Protein AF-A0A6P7TPJ2-F1 (afdb_monomer)

Organism: NCBI:txid2607531

Nearest PDB structures (foldseek):
  3kjl-assembly4_D  TM=5.217E-01  e=5.922E+00  Saccharomyces cerevisiae
  3kik-assembly3_C  TM=3.221E-01  e=2.844E+00  Saccharomyces cerevisiae
  4c31-assembly1_B  TM=4.302E-01  e=5.182E+00  Saccharomyces cerevisiae
  4wa6-assembly2_F  TM=3.288E-01  e=3.473E+00  Saccharomyces cerevisiae S288C

Sequence (111 aa):
MHQLKADVNRWIIINECLREDIRRNQPDLRSVWNWIVHDNNALCHRDFNMVSLLHPSDLAAADLHLFPKMKMQLKGNRLNTVVEIKSESQKILHSFTEIDFKVGSQKWRER

InterPro domains:
  IPR036397 Ribonuclease H superfamily [G3DSA:3.30.420.10] (2-111)

pLDDT: mean 80.3, std 13.29, range [46.06, 96.19]

Mean predicted aligned error: 7.75 Å

Radius of gyration: 16.0 Å; Cα contacts (8 Å, |Δi|>4): 64; chains: 1; bounding box: 36×39×41 Å

Secondary structure (DSSP, 8-state):
-HHHHHHHHHHHHHHHHHHHHHHHH-GGGGG---PPPP----TTTTTS-S-----S-S--HIIIIIHHHHHHHHTT----SHHHHHHHHHHHHHT--HHHHHHHHHHHHT-

Solvent-accessible surface area (backbone atoms only — not comparable to full-atom values): 6773 Å² total; per-residue (Å²): 116,70,66,59,54,53,49,29,53,54,47,51,54,50,52,55,51,50,54,53,50,46,49,70,76,38,62,78,60,59,78,57,86,79,74,67,60,76,63,48,86,43,79,57,57,72,84,52,100,59,66,56,70,87,60,99,60,76,65,27,37,53,66,75,34,52,49,57,54,51,50,60,74,52,57,91,64,88,68,91,45,74,66,51,48,51,53,53,53,48,54,54,57,69,71,58,53,73,65,58,59,50,50,18,52,49,62,49,74,77,106

Foldseek 3Di:
DVVLVVLLVVVVVVVVVVVVVCVVPPVPCVVVPQDEDEAAPDPSVVVDPHPHPPDPDRDALCNVFVVVQLCVVCPPDDDDDPVSVVVSSVVSVVPDDPVSVVVSVVVVVVD

Structure (mmCIF, N/CA/C/O backbone):
data_AF-A0A6P7TPJ2-F1
#
_entry.id   AF-A0A6P7TPJ2-F1
#
loop_
_atom_site.group_PDB
_atom_site.id
_atom_site.type_symbol
_atom_site.label_atom_id
_atom_site.label_alt_id
_atom_site.label_comp_id
_atom_site.label_asym_id
_atom_site.label_entity_id
_atom_site.la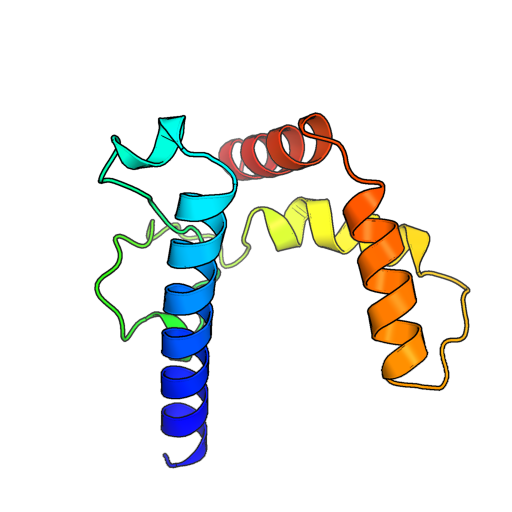bel_seq_id
_atom_site.pdbx_PDB_ins_code
_atom_site.Cartn_x
_atom_site.Cartn_y
_atom_site.Cartn_z
_atom_site.occupancy
_atom_site.B_iso_or_equiv
_atom_site.auth_seq_id
_atom_site.auth_comp_id
_atom_site.auth_asym_id
_atom_site.auth_atom_id
_atom_site.pdbx_PDB_model_num
ATOM 1 N N . MET A 1 1 ? -4.201 -27.472 6.157 1.00 60.09 1 MET A N 1
ATOM 2 C CA . MET A 1 1 ? -4.122 -27.588 4.681 1.00 60.09 1 MET A CA 1
ATOM 3 C C . MET A 1 1 ? -5.199 -26.775 3.946 1.00 60.09 1 MET A C 1
ATOM 5 O O . MET A 1 1 ? -4.870 -26.172 2.937 1.00 60.09 1 MET A O 1
ATOM 9 N N . HIS A 1 2 ? -6.450 -26.702 4.430 1.00 67.56 2 HIS A N 1
ATOM 10 C CA . HIS A 1 2 ? -7.519 -25.921 3.771 1.00 67.56 2 HIS A CA 1
ATOM 11 C C . HIS A 1 2 ? -7.294 -24.396 3.764 1.00 67.56 2 HIS A C 1
ATOM 13 O O . HIS A 1 2 ? -7.516 -23.770 2.734 1.00 67.56 2 HIS A O 1
ATOM 19 N N . GLN A 1 3 ? -6.798 -23.815 4.864 1.00 70.12 3 GLN A N 1
ATOM 20 C CA . GLN A 1 3 ? -6.554 -22.367 4.963 1.00 70.12 3 GLN A CA 1
ATOM 21 C C . GLN A 1 3 ? -5.502 -21.876 3.956 1.00 70.12 3 GLN A C 1
ATOM 23 O O . GLN A 1 3 ? -5.762 -20.950 3.202 1.00 70.12 3 GLN A O 1
ATOM 28 N N . LEU A 1 4 ? -4.367 -22.578 3.857 1.00 69.00 4 LEU A N 1
ATOM 29 C CA . LEU A 1 4 ? -3.290 -22.227 2.928 1.00 69.00 4 LEU A CA 1
ATOM 30 C C . LEU A 1 4 ? -3.764 -22.206 1.465 1.00 69.00 4 LEU A C 1
ATOM 32 O O . LEU A 1 4 ? -3.411 -21.304 0.719 1.00 69.00 4 LEU A O 1
ATOM 36 N N . LYS A 1 5 ? -4.617 -23.157 1.059 1.00 70.44 5 LYS A N 1
ATOM 37 C CA . LYS A 1 5 ? -5.201 -23.173 -0.293 1.00 70.44 5 LYS A CA 1
ATOM 38 C C . LYS A 1 5 ? -6.111 -21.968 -0.551 1.00 70.44 5 LYS A C 1
ATOM 40 O O . LYS A 1 5 ? -6.100 -21.424 -1.650 1.00 70.44 5 LYS A O 1
ATOM 45 N N . ALA A 1 6 ? -6.894 -21.555 0.445 1.00 77.00 6 ALA A N 1
ATOM 46 C CA . ALA A 1 6 ? -7.729 -20.362 0.338 1.00 77.00 6 ALA A CA 1
ATOM 47 C C . ALA A 1 6 ? -6.875 -19.088 0.224 1.00 77.00 6 ALA A C 1
ATOM 49 O O . ALA A 1 6 ? -7.183 -18.218 -0.590 1.00 77.00 6 ALA A O 1
ATOM 50 N N . ASP A 1 7 ? -5.776 -19.016 0.977 1.00 79.31 7 ASP A N 1
ATOM 51 C CA . ASP A 1 7 ? -4.848 -17.884 0.949 1.00 79.31 7 ASP A CA 1
ATOM 52 C C . ASP A 1 7 ? -4.107 -17.787 -0.398 1.00 79.31 7 ASP A C 1
ATOM 54 O O . ASP A 1 7 ? -4.018 -16.699 -0.965 1.00 79.31 7 ASP A O 1
ATOM 58 N N . VAL A 1 8 ? -3.674 -18.919 -0.970 1.00 79.50 8 VAL A N 1
ATOM 59 C CA . VAL A 1 8 ? -3.079 -18.982 -2.321 1.00 79.50 8 VAL A CA 1
ATOM 60 C C . VAL A 1 8 ? -4.078 -18.536 -3.393 1.00 79.50 8 VAL A C 1
ATOM 62 O O . VAL A 1 8 ? -3.755 -17.694 -4.227 1.00 79.50 8 VAL A O 1
ATOM 65 N N . ASN A 1 9 ? -5.323 -19.023 -3.359 1.00 82.19 9 ASN A N 1
ATOM 66 C CA . ASN A 1 9 ? -6.341 -18.605 -4.332 1.00 82.19 9 ASN A CA 1
ATOM 67 C C . ASN A 1 9 ? -6.650 -17.107 -4.235 1.00 82.19 9 ASN A C 1
ATOM 69 O O . ASN A 1 9 ? -6.811 -16.430 -5.249 1.00 82.19 9 ASN A O 1
ATOM 73 N N . ARG A 1 10 ? -6.706 -16.570 -3.012 1.00 85.12 10 ARG A N 1
ATOM 74 C CA . ARG A 1 10 ? -6.889 -15.135 -2.790 1.00 85.12 10 ARG A CA 1
ATOM 75 C C . ARG A 1 10 ? -5.724 -14.331 -3.367 1.00 85.12 10 ARG A C 1
ATOM 77 O O . ARG A 1 10 ? -5.957 -13.288 -3.973 1.00 85.12 10 ARG A O 1
ATOM 84 N N . TRP A 1 11 ? -4.498 -14.819 -3.201 1.00 81.81 11 TRP A N 1
ATOM 85 C CA . TRP A 1 11 ? -3.296 -14.201 -3.755 1.00 81.81 11 TRP A CA 1
ATOM 86 C C . TRP A 1 11 ? -3.301 -14.159 -5.289 1.00 81.81 11 TRP A C 1
ATOM 88 O O . TRP A 1 11 ? -2.966 -13.129 -5.877 1.00 81.81 11 TRP A O 1
ATOM 98 N N . ILE A 1 12 ? -3.744 -15.238 -5.943 1.00 83.06 12 ILE A N 1
ATOM 99 C CA . ILE A 1 12 ? -3.873 -15.304 -7.409 1.00 83.06 12 ILE A CA 1
ATOM 100 C C . ILE A 1 12 ? -4.836 -14.225 -7.913 1.00 83.06 12 ILE A C 1
ATOM 102 O O . ILE A 1 12 ? -4.462 -13.418 -8.762 1.00 83.06 12 ILE A O 1
ATOM 106 N N . ILE A 1 13 ? -6.037 -14.152 -7.331 1.00 88.19 13 ILE A N 1
ATOM 107 C CA . ILE A 1 13 ? -7.061 -13.173 -7.732 1.00 88.19 13 ILE A CA 1
ATOM 108 C C . ILE A 1 13 ? -6.538 -11.739 -7.576 1.00 88.19 13 ILE A C 1
ATOM 110 O O . ILE A 1 13 ? -6.732 -10.903 -8.456 1.00 88.19 13 ILE A O 1
ATOM 114 N N . ILE A 1 14 ? -5.842 -11.446 -6.472 1.00 86.69 14 ILE A N 1
ATOM 115 C CA . ILE A 1 14 ? -5.260 -10.117 -6.233 1.00 86.69 14 ILE A CA 1
ATOM 116 C C . ILE A 1 14 ? -4.234 -9.762 -7.316 1.00 86.69 14 ILE A C 1
ATOM 118 O O . ILE A 1 14 ? -4.259 -8.640 -7.819 1.00 86.69 14 ILE A O 1
ATOM 122 N N . ASN A 1 15 ? -3.362 -10.696 -7.704 1.00 82.50 15 ASN A N 1
ATOM 123 C CA . ASN A 1 15 ? -2.360 -10.451 -8.744 1.00 82.50 15 ASN A CA 1
ATOM 124 C C . ASN A 1 15 ? -2.976 -10.247 -10.132 1.00 82.50 15 ASN A C 1
ATOM 126 O O . ASN A 1 15 ? -2.503 -9.400 -10.891 1.00 82.50 15 ASN A O 1
ATOM 130 N N . GLU A 1 16 ? -4.036 -10.982 -10.467 1.00 86.56 16 GLU A N 1
ATOM 131 C CA . GLU A 1 16 ? -4.767 -10.787 -11.723 1.00 86.56 16 GLU A CA 1
ATOM 132 C C . GLU A 1 16 ? -5.427 -9.404 -11.775 1.00 86.56 16 GLU A C 1
ATOM 134 O O . GLU A 1 16 ? -5.261 -8.676 -12.757 1.00 86.56 16 GLU A O 1
ATOM 139 N N . CYS A 1 17 ? -6.100 -8.993 -10.695 1.00 89.19 17 CYS A N 1
ATOM 140 C CA . CYS A 1 17 ? -6.670 -7.650 -10.590 1.00 89.19 17 CYS A CA 1
ATOM 141 C C . CYS A 1 17 ? -5.589 -6.564 -10.679 1.00 89.19 17 CYS A C 1
ATOM 143 O O . CYS A 1 17 ? -5.753 -5.602 -11.428 1.00 89.19 17 CYS A O 1
ATOM 145 N N . LEU A 1 18 ? -4.464 -6.740 -9.978 1.00 85.25 18 LEU A N 1
ATOM 146 C CA . LEU A 1 18 ? -3.342 -5.803 -10.013 1.00 85.25 18 LEU A CA 1
ATOM 147 C C . LEU A 1 18 ? -2.774 -5.657 -11.430 1.00 85.25 18 LEU A C 1
ATOM 149 O O . LEU A 1 18 ? -2.513 -4.541 -11.881 1.00 85.25 18 LEU A O 1
ATOM 153 N N . ARG A 1 19 ? -2.614 -6.769 -12.156 1.00 83.12 19 ARG A N 1
ATOM 154 C CA . ARG A 1 19 ? -2.133 -6.753 -13.542 1.00 83.12 19 ARG A CA 1
ATOM 155 C C . ARG A 1 19 ? -3.069 -5.955 -14.448 1.00 83.12 19 ARG A C 1
ATOM 157 O O . ARG A 1 19 ? -2.596 -5.144 -15.248 1.00 83.12 19 ARG A O 1
ATOM 164 N N . GLU A 1 20 ? -4.376 -6.157 -14.314 1.00 86.44 20 GLU A N 1
ATOM 165 C CA . GLU A 1 20 ? -5.370 -5.417 -15.093 1.00 86.44 20 GLU A CA 1
ATOM 166 C C . GLU A 1 20 ? -5.418 -3.927 -14.733 1.00 86.44 20 GLU A C 1
ATOM 168 O O . GLU A 1 20 ? -5.552 -3.093 -15.631 1.00 86.44 20 GLU A O 1
ATOM 173 N N . ASP A 1 21 ? -5.249 -3.566 -13.461 1.00 87.88 21 ASP A N 1
ATOM 174 C CA . ASP A 1 21 ? -5.215 -2.165 -13.034 1.00 87.88 21 ASP A CA 1
ATOM 175 C C . ASP A 1 21 ? -3.976 -1.434 -13.558 1.00 87.88 21 ASP A C 1
ATOM 177 O O . ASP A 1 21 ? -4.097 -0.324 -14.081 1.00 87.88 21 ASP A O 1
ATOM 181 N N . ILE A 1 22 ? -2.793 -2.056 -13.514 1.00 83.19 22 ILE A N 1
ATOM 182 C CA . ILE A 1 22 ? -1.586 -1.469 -14.119 1.00 83.19 22 ILE A CA 1
ATOM 183 C C . ILE A 1 22 ? -1.788 -1.310 -15.631 1.00 83.19 22 ILE A C 1
ATOM 185 O O . ILE A 1 22 ? -1.478 -0.256 -16.186 1.00 83.19 22 ILE A O 1
ATOM 189 N N . ARG A 1 23 ? -2.389 -2.304 -16.303 1.00 81.88 23 ARG A N 1
ATOM 190 C CA . ARG A 1 23 ? -2.692 -2.232 -17.742 1.00 81.88 23 ARG A CA 1
ATOM 191 C C . ARG A 1 23 ? -3.612 -1.058 -18.095 1.00 81.88 23 ARG A C 1
ATOM 193 O O . ARG A 1 23 ? -3.494 -0.513 -19.192 1.00 81.88 23 ARG A O 1
ATOM 200 N N . ARG A 1 24 ? -4.541 -0.699 -17.206 1.00 86.75 24 ARG A N 1
ATOM 201 C CA . ARG A 1 24 ? -5.474 0.426 -17.386 1.00 86.75 24 ARG A CA 1
ATOM 202 C C . ARG A 1 24 ? -4.827 1.773 -17.071 1.00 86.75 24 ARG A C 1
ATOM 204 O O . ARG A 1 24 ? -5.053 2.727 -17.806 1.00 86.75 24 ARG A O 1
ATOM 211 N N . ASN A 1 25 ? -4.034 1.839 -16.003 1.00 85.56 25 ASN A N 1
ATOM 212 C CA . ASN A 1 25 ? -3.524 3.097 -15.456 1.00 85.56 25 ASN A CA 1
ATOM 213 C C . ASN A 1 25 ? -2.164 3.518 -16.035 1.00 85.56 25 ASN A C 1
ATOM 215 O O . ASN A 1 25 ? -1.820 4.695 -15.968 1.00 85.56 25 ASN A O 1
ATOM 219 N N . GLN A 1 26 ? -1.380 2.584 -16.582 1.00 79.38 26 GLN A N 1
ATOM 220 C CA . GLN A 1 26 ? -0.036 2.839 -17.113 1.00 79.38 26 GLN A CA 1
ATOM 221 C C . GLN A 1 26 ? 0.150 2.150 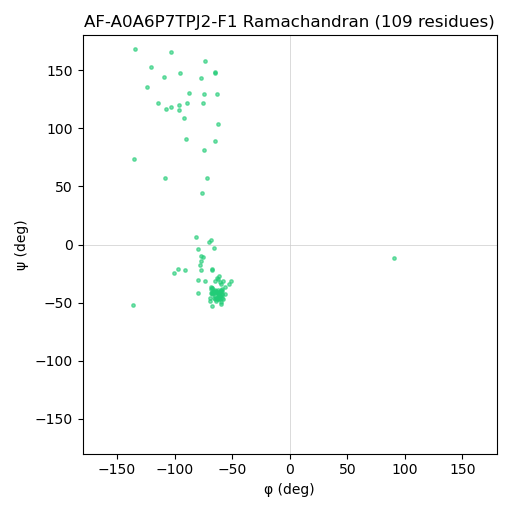-18.477 1.00 79.38 26 GLN A C 1
ATOM 223 O O . GLN A 1 26 ? 0.841 1.132 -18.581 1.00 79.38 26 GLN A O 1
ATOM 228 N N . PRO A 1 27 ? -0.470 2.689 -19.548 1.00 72.56 27 PRO A N 1
ATOM 229 C CA . PRO A 1 27 ? -0.453 2.070 -20.873 1.00 72.56 27 PRO A CA 1
ATOM 230 C C . PRO A 1 27 ? 0.962 1.930 -21.452 1.00 72.56 27 PRO A C 1
ATOM 232 O O . PRO A 1 27 ? 1.213 0.982 -22.193 1.00 72.56 27 PRO A O 1
ATOM 235 N N . ASP A 1 28 ? 1.898 2.796 -21.066 1.00 74.50 28 ASP A N 1
ATOM 236 C CA . ASP A 1 28 ? 3.286 2.757 -21.541 1.00 74.50 28 ASP A CA 1
ATOM 237 C C . ASP A 1 28 ? 4.045 1.523 -21.021 1.00 74.50 28 ASP A C 1
ATOM 239 O O . ASP A 1 28 ? 4.802 0.881 -21.756 1.00 74.50 28 ASP A O 1
ATOM 243 N N . LEU A 1 29 ? 3.768 1.106 -19.779 1.00 67.12 29 LEU A N 1
ATOM 244 C CA . LEU A 1 29 ? 4.375 -0.084 -19.169 1.00 67.12 29 LEU A CA 1
ATOM 245 C C . LEU A 1 29 ? 3.771 -1.398 -19.677 1.00 67.12 29 LEU A C 1
ATOM 247 O O . LEU A 1 29 ? 4.333 -2.465 -19.431 1.00 67.12 29 LEU A O 1
ATOM 251 N N . ARG A 1 30 ? 2.662 -1.338 -20.428 1.00 62.84 30 ARG A N 1
ATOM 252 C CA . ARG A 1 30 ? 1.997 -2.504 -21.034 1.00 62.84 30 ARG A CA 1
ATOM 253 C C . ARG A 1 30 ? 2.887 -3.240 -22.038 1.00 62.84 30 ARG A C 1
ATOM 255 O O . ARG A 1 30 ? 2.716 -4.440 -22.234 1.00 62.84 30 ARG A O 1
ATOM 262 N N . SER A 1 31 ? 3.795 -2.522 -22.699 1.00 62.03 31 SER A N 1
ATOM 263 C CA . SER A 1 31 ? 4.702 -3.087 -23.708 1.00 62.03 31 SER A CA 1
ATOM 264 C C . SER A 1 31 ? 5.870 -3.871 -23.094 1.00 62.03 31 SER A C 1
ATOM 266 O O . SER A 1 31 ? 6.428 -4.758 -23.741 1.00 62.03 31 SER A O 1
ATOM 268 N N . VAL A 1 32 ? 6.206 -3.598 -21.828 1.00 62.78 32 VAL A N 1
ATOM 269 C CA . VAL A 1 32 ? 7.304 -4.240 -21.102 1.00 62.78 32 VAL A CA 1
ATOM 270 C C . VAL A 1 32 ? 6.758 -5.481 -20.398 1.00 62.78 32 VAL A C 1
ATOM 272 O O . VAL A 1 32 ? 6.289 -5.415 -19.270 1.00 62.78 32 VAL A O 1
ATOM 275 N N . TRP A 1 33 ? 6.803 -6.637 -21.061 1.00 54.31 33 TRP A N 1
ATOM 276 C CA . TRP A 1 33 ? 6.247 -7.908 -20.558 1.00 54.31 33 TRP A CA 1
ATOM 277 C C . TRP A 1 33 ? 6.942 -8.498 -19.313 1.00 54.31 33 TRP A C 1
ATOM 279 O O . TRP A 1 33 ? 6.491 -9.513 -18.784 1.00 54.31 33 TRP A O 1
ATOM 289 N N . ASN A 1 34 ? 8.008 -7.866 -18.818 1.00 67.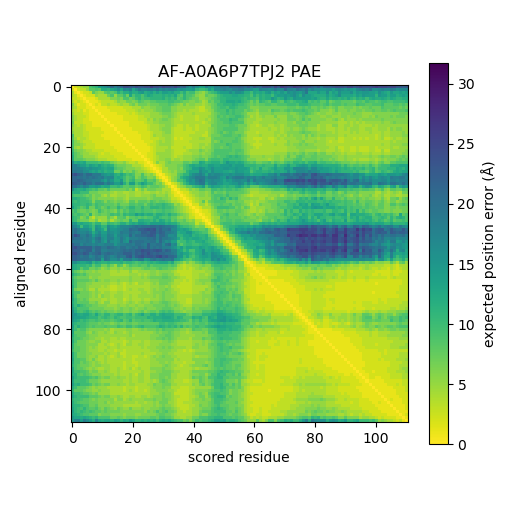56 34 ASN A N 1
ATOM 290 C CA . ASN A 1 34 ? 8.878 -8.402 -17.770 1.00 67.56 34 ASN A CA 1
ATOM 291 C C . ASN A 1 34 ? 8.701 -7.662 -16.437 1.00 67.56 34 ASN A C 1
ATOM 293 O O . ASN A 1 34 ? 9.651 -7.088 -15.906 1.00 67.56 34 ASN A O 1
ATOM 297 N N . TRP A 1 35 ? 7.480 -7.634 -15.900 1.00 71.69 35 TRP A N 1
ATOM 298 C CA . TRP A 1 35 ? 7.257 -7.082 -14.562 1.00 71.69 35 TRP A CA 1
ATOM 299 C C . TRP A 1 35 ? 7.763 -8.057 -13.502 1.00 71.69 35 TRP A C 1
ATOM 301 O O . TRP A 1 35 ? 7.420 -9.239 -13.504 1.00 71.69 35 TRP A O 1
ATOM 311 N N . ILE A 1 36 ? 8.565 -7.535 -12.581 1.00 74.75 36 ILE A N 1
ATOM 312 C CA . ILE A 1 36 ? 9.076 -8.266 -11.428 1.00 74.75 36 ILE A CA 1
ATOM 313 C C . ILE A 1 36 ? 8.255 -7.810 -10.229 1.00 74.75 36 ILE A C 1
ATOM 315 O O . ILE A 1 36 ? 8.278 -6.626 -9.889 1.00 74.75 36 ILE A O 1
ATOM 319 N N . VAL A 1 37 ? 7.535 -8.729 -9.583 1.00 76.06 37 VAL A N 1
ATOM 320 C CA . VAL A 1 37 ? 6.963 -8.432 -8.265 1.00 76.06 37 VAL A CA 1
ATOM 321 C C . VAL A 1 37 ? 7.972 -8.815 -7.210 1.00 76.06 37 VAL A C 1
ATOM 323 O O . VAL A 1 37 ? 8.418 -9.957 -7.110 1.00 76.06 37 VAL A O 1
ATOM 326 N N . HIS A 1 38 ? 8.315 -7.806 -6.426 1.00 75.38 38 HIS A N 1
ATOM 327 C CA . HIS A 1 38 ? 9.074 -7.960 -5.211 1.00 75.38 38 HIS A CA 1
ATOM 328 C C . HIS A 1 38 ? 8.096 -8.025 -4.038 1.00 75.38 38 HIS A C 1
ATOM 330 O O . HIS A 1 38 ? 7.425 -7.036 -3.741 1.00 75.38 38 HIS A O 1
ATOM 336 N N . ASP A 1 39 ? 8.058 -9.157 -3.348 1.00 73.25 39 ASP A N 1
ATOM 337 C CA . ASP A 1 39 ? 7.214 -9.369 -2.175 1.00 73.25 39 ASP A CA 1
ATOM 338 C C . ASP A 1 39 ? 8.007 -10.038 -1.048 1.00 73.25 39 ASP A C 1
ATOM 340 O O . ASP A 1 39 ? 9.122 -10.517 -1.264 1.00 73.25 39 ASP A O 1
ATOM 344 N N . ASN A 1 40 ? 7.442 -10.069 0.157 1.00 70.62 40 ASN A N 1
ATOM 345 C CA . ASN A 1 40 ? 7.946 -10.919 1.215 1.00 70.62 40 ASN A CA 1
ATOM 346 C C . ASN A 1 40 ? 7.774 -12.392 0.812 1.00 70.62 40 ASN A C 1
ATOM 348 O O . ASN A 1 40 ? 6.863 -12.787 0.081 1.00 70.62 40 ASN A O 1
ATOM 352 N N . ASN A 1 41 ? 8.693 -13.231 1.269 1.00 69.88 41 ASN A N 1
ATOM 353 C CA . ASN A 1 41 ? 8.747 -14.645 0.921 1.00 69.88 41 ASN A CA 1
ATOM 354 C C . ASN A 1 41 ? 7.673 -15.453 1.691 1.00 69.88 41 ASN A C 1
ATOM 356 O O . ASN A 1 41 ? 7.967 -16.497 2.280 1.00 69.88 41 ASN A O 1
ATOM 360 N N . ALA A 1 42 ? 6.436 -14.952 1.777 1.00 73.12 42 ALA A N 1
ATOM 361 C CA . ALA A 1 42 ? 5.345 -15.623 2.470 1.00 73.12 42 ALA A CA 1
ATOM 362 C C . ALA A 1 42 ? 4.984 -16.946 1.783 1.00 73.12 42 ALA A C 1
ATOM 364 O O . ALA A 1 42 ? 5.065 -17.102 0.564 1.00 73.12 42 ALA A O 1
ATOM 365 N N . LEU A 1 43 ? 4.550 -17.921 2.588 1.00 69.88 43 LEU A N 1
ATOM 366 C CA . LEU A 1 43 ? 4.239 -19.276 2.120 1.00 69.88 43 LEU A CA 1
ATOM 367 C C . LEU A 1 43 ? 3.198 -19.295 0.992 1.00 69.88 43 LEU A C 1
ATOM 369 O O . LEU A 1 43 ? 3.339 -20.088 0.071 1.00 69.88 43 LEU A O 1
ATOM 373 N N . CYS A 1 44 ? 2.195 -18.413 1.030 1.00 71.44 44 CYS A N 1
ATOM 374 C CA . CYS A 1 44 ? 1.164 -18.323 -0.007 1.00 71.44 44 CYS A CA 1
ATOM 375 C C . CYS A 1 44 ? 1.635 -17.661 -1.313 1.00 71.44 44 CYS A C 1
ATOM 377 O O . CYS A 1 44 ? 0.908 -17.712 -2.301 1.00 71.44 44 CYS A O 1
ATOM 379 N N . HIS A 1 45 ? 2.822 -17.046 -1.333 1.00 70.50 45 HIS A N 1
ATOM 380 C CA . HIS A 1 45 ? 3.364 -16.344 -2.503 1.00 70.50 45 HIS A CA 1
ATOM 381 C C . HIS A 1 45 ? 4.392 -17.190 -3.266 1.00 70.50 45 HIS A C 1
ATOM 383 O O . HIS A 1 45 ? 4.569 -17.001 -4.466 1.00 70.50 45 HIS A O 1
ATOM 389 N N . ARG A 1 46 ? 5.032 -18.155 -2.588 1.00 65.12 46 ARG A N 1
ATOM 390 C CA . ARG A 1 46 ? 6.053 -19.052 -3.161 1.00 65.12 46 ARG A CA 1
ATOM 391 C C . ARG A 1 46 ? 5.533 -20.042 -4.203 1.00 65.12 46 ARG A C 1
ATOM 393 O O . ARG A 1 46 ? 6.321 -20.529 -5.005 1.00 65.12 46 ARG A O 1
ATOM 400 N N . ASP A 1 47 ? 4.237 -20.338 -4.194 1.00 59.56 47 ASP A N 1
ATOM 401 C CA . ASP A 1 47 ? 3.638 -21.352 -5.069 1.00 59.56 47 ASP A CA 1
ATOM 402 C C . ASP A 1 47 ? 3.340 -20.840 -6.501 1.00 59.56 47 ASP A C 1
ATOM 404 O O . ASP A 1 47 ? 2.737 -21.571 -7.288 1.00 59.56 47 ASP A O 1
ATOM 408 N N . PHE A 1 48 ? 3.741 -19.611 -6.880 1.00 54.84 48 PHE A N 1
ATOM 409 C CA . PHE A 1 48 ? 3.387 -19.014 -8.179 1.00 54.84 48 PHE A CA 1
ATOM 410 C C . PHE A 1 48 ? 4.583 -18.551 -9.037 1.00 54.84 48 PHE A C 1
ATOM 412 O O . PHE A 1 48 ? 5.490 -17.870 -8.568 1.00 54.84 48 PHE A O 1
ATOM 419 N N . ASN A 1 49 ? 4.524 -18.881 -10.337 1.00 46.06 49 ASN A N 1
ATOM 420 C CA . ASN A 1 49 ? 5.500 -18.599 -11.405 1.00 46.06 49 ASN A CA 1
ATOM 421 C C . ASN A 1 49 ? 5.551 -17.114 -11.825 1.00 46.06 49 ASN A C 1
ATOM 423 O O . ASN A 1 49 ? 5.371 -16.777 -12.997 1.00 46.06 49 ASN A O 1
ATOM 427 N N . MET A 1 50 ? 5.810 -16.205 -10.895 1.00 48.06 50 MET A N 1
ATOM 428 C CA . MET A 1 50 ? 6.350 -14.894 -11.251 1.00 48.06 50 MET A CA 1
ATOM 429 C C . MET A 1 50 ? 7.790 -14.844 -10.771 1.00 48.06 50 MET A C 1
ATOM 431 O O . MET A 1 50 ? 8.108 -15.454 -9.756 1.00 48.06 50 MET A O 1
ATOM 435 N N . VAL A 1 51 ? 8.682 -14.193 -11.522 1.00 49.38 51 VAL A N 1
ATOM 436 C CA . VAL A 1 51 ? 10.090 -14.066 -11.126 1.00 49.38 51 VAL A CA 1
ATOM 437 C C . VAL A 1 51 ? 10.135 -13.233 -9.847 1.00 49.38 51 VAL A C 1
ATOM 439 O O . VAL A 1 51 ? 10.188 -12.008 -9.891 1.00 49.38 51 VAL A O 1
ATOM 442 N N . SER A 1 52 ? 10.036 -13.900 -8.703 1.00 54.56 52 SER A N 1
ATOM 443 C CA . SER A 1 52 ? 10.264 -13.310 -7.399 1.00 54.56 52 SER A CA 1
ATOM 444 C C . SER A 1 52 ? 11.765 -13.158 -7.249 1.00 54.56 52 SER A C 1
ATOM 446 O O . SER A 1 52 ? 12.518 -14.128 -7.352 1.00 54.56 52 SER A O 1
ATOM 448 N N . LEU A 1 53 ? 12.212 -11.927 -7.030 1.00 54.88 53 LEU A N 1
ATOM 449 C CA . LEU A 1 53 ? 13.583 -11.677 -6.620 1.00 54.88 53 LEU A CA 1
ATOM 450 C C . LEU A 1 53 ? 13.797 -12.354 -5.262 1.00 54.88 53 LEU A C 1
ATOM 452 O O . LEU A 1 53 ? 13.316 -11.877 -4.237 1.00 54.88 53 LEU A O 1
ATOM 456 N N . LEU A 1 54 ? 14.486 -13.495 -5.267 1.00 50.72 54 LEU A N 1
ATOM 457 C CA . LEU A 1 54 ? 14.852 -14.226 -4.061 1.00 50.72 54 LEU A CA 1
ATOM 458 C C . LEU A 1 54 ? 16.002 -13.478 -3.370 1.00 50.72 54 LEU A C 1
ATOM 460 O O . LEU A 1 54 ? 17.169 -13.813 -3.559 1.00 50.72 54 LEU A O 1
ATOM 464 N N . HIS A 1 55 ? 15.686 -12.430 -2.610 1.00 55.66 55 HIS A N 1
ATOM 465 C CA . HIS A 1 55 ? 16.662 -11.764 -1.748 1.00 55.66 55 HIS A CA 1
ATOM 466 C C . HIS A 1 55 ? 16.585 -12.302 -0.309 1.00 55.66 55 HIS A C 1
ATOM 468 O O . HIS A 1 55 ? 15.504 -12.652 0.161 1.00 55.66 55 HIS A O 1
ATOM 474 N N . PRO A 1 56 ? 17.718 -12.350 0.419 1.00 53.34 56 PRO A N 1
ATOM 475 C CA . PRO A 1 56 ? 17.805 -12.876 1.786 1.00 53.34 56 PRO A CA 1
ATOM 476 C C . PRO A 1 56 ? 17.120 -11.992 2.843 1.00 53.34 56 PRO A C 1
ATOM 478 O O . PRO A 1 56 ? 17.187 -12.300 4.030 1.00 53.34 56 PRO A O 1
ATOM 481 N N . SER A 1 57 ? 16.493 -10.882 2.438 1.00 57.66 57 SER A N 1
ATOM 482 C CA . SER A 1 57 ? 15.747 -10.009 3.339 1.00 57.66 57 SER A CA 1
ATOM 483 C C . SER A 1 57 ? 14.265 -10.355 3.288 1.00 57.66 57 SER A C 1
ATOM 485 O O . SER A 1 57 ? 13.627 -10.211 2.250 1.00 57.66 57 SER A O 1
ATOM 487 N N . ASP A 1 58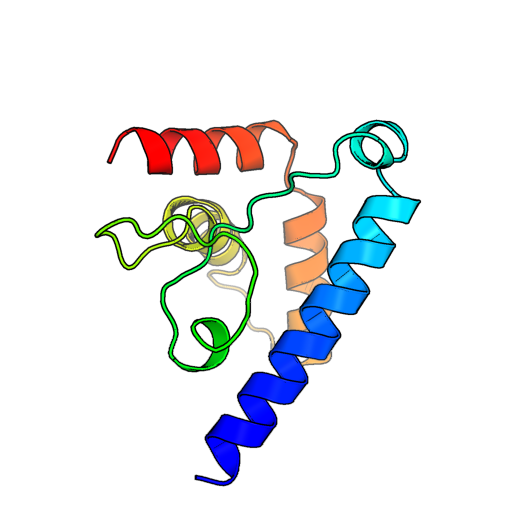 ? 13.700 -10.734 4.432 1.00 63.09 58 ASP A N 1
ATOM 488 C CA . ASP A 1 58 ? 12.266 -11.010 4.586 1.00 63.09 58 ASP A CA 1
ATOM 489 C C . ASP A 1 58 ? 11.369 -9.757 4.457 1.00 63.09 58 ASP A C 1
ATOM 491 O O . ASP A 1 58 ? 10.160 -9.843 4.672 1.00 63.09 58 ASP A O 1
ATOM 495 N N . LEU A 1 59 ? 11.931 -8.579 4.149 1.00 71.56 59 LEU A N 1
ATOM 496 C CA . LEU A 1 59 ? 11.217 -7.301 4.160 1.00 71.56 59 LEU A CA 1
ATOM 497 C C . LEU A 1 59 ? 11.110 -6.697 2.758 1.00 71.56 59 LEU A C 1
ATOM 499 O O . LEU A 1 59 ? 12.114 -6.380 2.116 1.00 71.56 59 LEU A O 1
ATOM 503 N N . ALA A 1 60 ? 9.877 -6.460 2.314 1.00 81.56 60 ALA A N 1
ATOM 504 C CA . ALA A 1 60 ? 9.610 -5.753 1.072 1.00 81.56 60 ALA A CA 1
ATOM 505 C C . ALA A 1 60 ? 9.887 -4.251 1.217 1.00 81.56 60 ALA A C 1
ATOM 507 O O . ALA A 1 60 ? 9.805 -3.683 2.306 1.00 81.56 60 ALA A O 1
ATOM 508 N N . ALA A 1 61 ? 10.127 -3.556 0.100 1.00 83.44 61 ALA A N 1
ATOM 509 C CA . ALA A 1 61 ? 10.244 -2.093 0.088 1.00 83.44 61 ALA A CA 1
ATOM 510 C C . ALA A 1 61 ? 9.052 -1.392 0.785 1.00 83.44 61 ALA A C 1
ATOM 512 O O . ALA A 1 61 ? 9.220 -0.348 1.425 1.00 83.44 61 ALA A O 1
ATOM 513 N N . ALA A 1 62 ? 7.859 -1.998 0.714 1.00 86.00 62 ALA A N 1
ATOM 514 C CA . ALA A 1 62 ? 6.664 -1.534 1.411 1.00 86.00 62 ALA A CA 1
ATOM 515 C C . ALA A 1 62 ? 6.818 -1.561 2.945 1.00 86.00 62 ALA A C 1
ATOM 517 O O . ALA A 1 62 ? 6.510 -0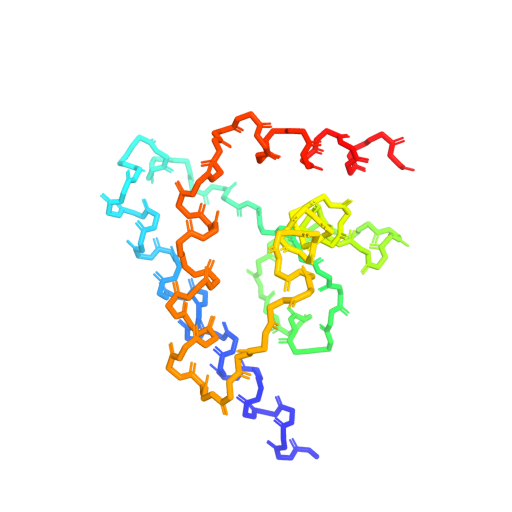.561 3.601 1.00 86.00 62 ALA A O 1
ATOM 518 N N . ASP A 1 63 ? 7.361 -2.650 3.500 1.00 86.44 63 ASP A N 1
ATOM 519 C CA . ASP A 1 63 ? 7.606 -2.822 4.939 1.00 86.44 63 ASP A CA 1
ATOM 520 C C . ASP A 1 63 ? 8.637 -1.823 5.472 1.00 86.44 63 ASP A C 1
ATOM 522 O O . ASP A 1 63 ? 8.557 -1.375 6.617 1.00 86.44 63 ASP A O 1
ATOM 526 N N . LEU A 1 64 ? 9.598 -1.437 4.631 1.00 83.50 64 LEU A N 1
ATOM 527 C CA . LEU A 1 64 ? 10.694 -0.551 5.019 1.00 83.50 64 LEU A CA 1
ATOM 528 C C . LEU A 1 64 ? 10.316 0.924 5.060 1.00 83.50 64 LEU A C 1
ATOM 530 O O . LEU A 1 64 ? 10.916 1.691 5.817 1.00 83.50 64 LEU A O 1
ATOM 534 N N . HIS A 1 65 ? 9.374 1.345 4.218 1.00 88.62 65 HIS A N 1
ATOM 535 C CA . HIS A 1 65 ? 9.123 2.767 4.014 1.00 88.62 65 HIS A CA 1
ATOM 536 C C . HIS A 1 65 ? 7.646 3.139 3.995 1.00 88.62 65 HIS A C 1
ATOM 538 O O . HIS A 1 65 ? 7.240 4.022 4.755 1.00 88.62 65 HIS A O 1
ATOM 544 N N . LEU A 1 66 ? 6.843 2.461 3.173 1.00 91.25 66 LEU A N 1
ATOM 545 C CA . LEU A 1 66 ? 5.444 2.828 2.969 1.00 91.25 66 LEU A CA 1
ATOM 546 C C . LEU A 1 66 ? 4.617 2.598 4.239 1.00 91.25 66 LEU A C 1
ATOM 548 O O . LEU A 1 66 ? 3.976 3.526 4.734 1.00 91.25 66 LEU A O 1
ATOM 552 N N . PHE A 1 67 ? 4.672 1.394 4.815 1.00 91.19 67 PHE A N 1
ATOM 553 C CA . PHE A 1 67 ? 3.895 1.069 6.012 1.00 91.19 67 PHE A CA 1
ATOM 554 C C . PHE A 1 67 ? 4.327 1.866 7.247 1.00 91.19 67 PHE A C 1
ATOM 556 O O . PHE A 1 67 ? 3.440 2.372 7.936 1.00 91.19 67 PHE A O 1
ATOM 563 N N . PRO A 1 68 ? 5.628 2.081 7.532 1.00 93.00 68 PRO A N 1
ATOM 564 C CA . PRO A 1 68 ? 6.040 2.997 8.594 1.00 93.00 68 PRO A CA 1
ATOM 565 C C . PRO A 1 68 ? 5.489 4.417 8.412 1.00 93.00 68 PRO A C 1
ATOM 567 O O . PRO A 1 68 ? 5.000 5.008 9.379 1.00 93.00 68 PRO A O 1
ATOM 570 N N . LYS A 1 69 ? 5.505 4.948 7.181 1.00 93.12 69 LYS A N 1
ATOM 571 C CA . LYS A 1 69 ? 4.965 6.280 6.878 1.00 93.12 69 LYS A CA 1
ATOM 572 C C . LYS A 1 69 ? 3.450 6.336 7.093 1.00 93.12 69 LYS A C 1
ATOM 574 O O . LYS A 1 69 ? 2.976 7.240 7.779 1.00 93.12 69 LYS A O 1
ATOM 579 N N . MET A 1 70 ? 2.699 5.349 6.593 1.00 94.12 70 MET A N 1
ATOM 580 C CA . MET A 1 70 ? 1.251 5.248 6.832 1.00 94.12 70 MET A CA 1
ATOM 581 C C . MET A 1 70 ? 0.932 5.124 8.321 1.00 94.12 70 MET A C 1
ATOM 583 O O . MET A 1 70 ? 0.078 5.836 8.843 1.00 94.12 70 MET A O 1
ATOM 587 N N . LYS A 1 71 ? 1.649 4.246 9.030 1.00 92.19 71 LYS A N 1
ATOM 588 C CA . LYS A 1 71 ? 1.467 4.008 10.464 1.00 92.19 71 LYS A CA 1
ATOM 589 C C . LYS A 1 71 ? 1.677 5.280 11.275 1.00 92.19 71 LYS A C 1
ATOM 591 O O . LYS A 1 71 ? 0.954 5.499 12.239 1.00 92.19 71 LYS A O 1
ATOM 596 N N . MET A 1 72 ? 2.639 6.117 10.892 1.00 93.06 72 MET A N 1
ATOM 597 C CA . MET A 1 72 ? 2.869 7.406 11.540 1.00 93.06 72 MET A CA 1
ATOM 598 C C . MET A 1 72 ? 1.677 8.356 11.369 1.00 93.06 72 MET A C 1
ATOM 600 O O . MET A 1 72 ? 1.300 9.006 12.337 1.00 93.06 72 MET A O 1
ATOM 6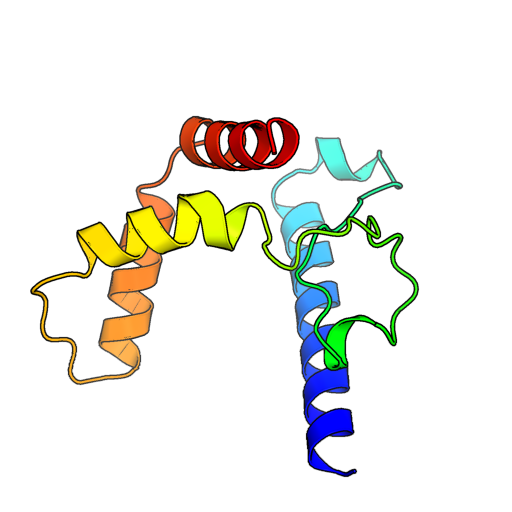04 N N . GLN A 1 73 ? 1.058 8.396 10.185 1.00 90.69 73 GLN A N 1
ATOM 605 C CA . GLN A 1 73 ? -0.125 9.228 9.922 1.00 90.69 73 GLN A CA 1
ATOM 606 C C . GLN A 1 73 ? -1.403 8.687 10.583 1.00 90.69 73 GLN A C 1
ATOM 608 O O . GLN A 1 73 ? -2.265 9.457 10.992 1.00 90.69 73 GLN A O 1
ATOM 613 N N . LEU A 1 74 ? -1.518 7.364 10.727 1.00 91.31 74 LEU A N 1
ATOM 614 C CA . LEU A 1 74 ? -2.628 6.720 11.438 1.00 91.31 74 LEU A CA 1
ATOM 615 C C . LEU A 1 74 ? -2.486 6.796 12.966 1.00 91.31 74 LEU A C 1
ATOM 617 O O . LEU A 1 74 ? -3.454 6.570 13.694 1.00 91.31 74 LEU A O 1
ATOM 621 N N . LYS A 1 75 ? -1.283 7.073 13.477 1.00 91.62 75 LYS A N 1
ATOM 622 C CA . LYS A 1 75 ? -1.001 7.056 14.913 1.00 91.62 75 LYS A CA 1
ATOM 623 C C . LYS A 1 75 ? -1.822 8.128 15.633 1.00 91.62 75 LYS A C 1
ATOM 625 O O . LYS A 1 75 ? -1.778 9.297 15.280 1.00 91.62 75 LYS A O 1
ATOM 630 N N . GLY A 1 76 ? -2.509 7.724 16.701 1.00 89.31 76 GLY A N 1
ATOM 631 C CA . GLY A 1 76 ? -3.317 8.624 17.533 1.00 89.31 76 GLY A CA 1
ATOM 632 C C . GLY A 1 76 ? -4.776 8.751 17.091 1.00 89.31 76 GLY A C 1
ATOM 633 O O . GLY A 1 76 ? -5.594 9.214 17.881 1.00 89.31 76 GLY A O 1
ATOM 634 N N . ASN A 1 77 ? -5.130 8.259 15.900 1.00 89.25 77 ASN A N 1
ATOM 635 C CA . ASN A 1 77 ? -6.509 8.245 15.423 1.00 89.25 77 ASN A CA 1
ATOM 636 C C . ASN A 1 77 ? -7.223 6.971 15.893 1.00 89.25 77 ASN A C 1
ATOM 638 O O . ASN A 1 77 ? -6.717 5.860 15.728 1.00 89.25 77 ASN A O 1
ATOM 642 N N . ARG A 1 78 ? -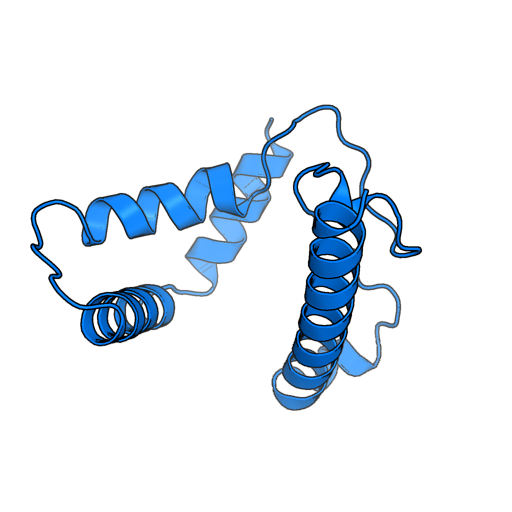8.413 7.123 16.484 1.00 91.62 78 ARG A N 1
ATOM 643 C CA . ARG A 1 78 ? -9.283 5.993 16.839 1.00 91.62 78 ARG A CA 1
ATOM 644 C C . ARG A 1 78 ? -10.240 5.729 15.683 1.00 91.62 78 ARG A C 1
ATOM 646 O O . ARG A 1 78 ? -11.141 6.526 15.449 1.00 91.62 78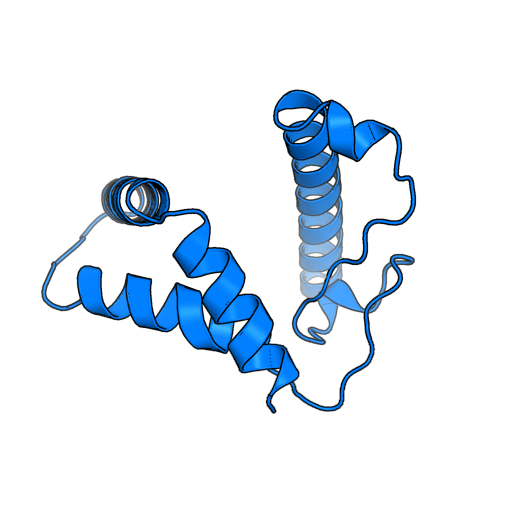 ARG A O 1
ATOM 653 N N . LEU A 1 79 ? -10.026 4.622 14.979 1.00 92.06 79 LEU A N 1
ATOM 654 C CA . LEU A 1 79 ? -10.899 4.136 13.912 1.00 92.06 79 LEU A CA 1
ATOM 655 C C . LEU A 1 79 ? -11.631 2.907 14.450 1.00 92.06 79 LEU A C 1
ATOM 657 O O . LEU A 1 79 ? -10.990 1.921 14.815 1.00 92.06 79 LEU A O 1
ATOM 661 N N . ASN A 1 80 ? -12.953 2.989 14.558 1.00 92.69 80 ASN A N 1
ATOM 662 C CA . ASN A 1 80 ? -13.769 1.981 15.238 1.00 92.69 80 ASN A CA 1
ATOM 663 C C . ASN A 1 80 ? -14.370 0.972 14.258 1.00 92.69 80 ASN A C 1
ATOM 665 O O . ASN A 1 80 ? -14.748 -0.129 14.656 1.00 92.69 80 ASN A O 1
ATOM 669 N N . THR A 1 81 ? -14.469 1.336 12.977 1.00 96.19 81 THR A N 1
ATOM 670 C CA . THR A 1 81 ? -15.076 0.483 11.953 1.00 96.19 81 THR A CA 1
ATOM 671 C C . THR A 1 81 ? -14.102 0.140 10.832 1.00 96.19 81 THR A C 1
ATOM 673 O O . THR A 1 81 ? -13.195 0.898 10.491 1.00 96.19 81 THR A O 1
ATOM 676 N N . VAL A 1 82 ? -14.327 -1.008 10.187 1.00 94.50 82 VAL A N 1
ATOM 677 C CA . VAL A 1 82 ? -13.561 -1.415 8.997 1.00 94.50 82 VAL A CA 1
ATOM 678 C C . VAL A 1 82 ? -13.717 -0.400 7.858 1.00 94.50 82 VAL A C 1
ATOM 680 O O . VAL A 1 82 ? -12.782 -0.195 7.086 1.00 94.50 82 VAL A O 1
ATOM 683 N N . VAL A 1 83 ? -14.881 0.248 7.754 1.00 95.62 83 VAL A N 1
ATOM 684 C CA . VAL A 1 83 ? -15.151 1.277 6.739 1.00 95.62 83 VAL A CA 1
ATOM 685 C C . VAL A 1 83 ? -14.275 2.507 6.973 1.00 95.62 83 VAL A C 1
ATOM 687 O O . VAL A 1 83 ? -13.630 2.974 6.036 1.00 95.62 83 VAL A O 1
ATOM 690 N N . GLU A 1 84 ? -14.180 2.977 8.218 1.00 94.69 84 GLU A N 1
ATOM 691 C CA . GLU A 1 84 ? -13.289 4.079 8.600 1.00 94.69 84 GLU A CA 1
ATOM 692 C C . GLU A 1 84 ? -11.823 3.734 8.335 1.00 94.69 84 GLU A C 1
ATOM 694 O O . GLU A 1 84 ? -11.114 4.525 7.717 1.00 94.69 84 GLU A O 1
ATOM 699 N N . ILE A 1 85 ? -11.385 2.528 8.720 1.00 93.19 85 ILE A N 1
ATOM 700 C CA . ILE A 1 85 ? -10.012 2.059 8.477 1.00 93.19 85 ILE A CA 1
ATOM 701 C C . ILE A 1 85 ? -9.685 2.085 6.984 1.00 93.19 85 ILE A C 1
ATOM 703 O O . ILE A 1 85 ? -8.633 2.597 6.599 1.00 93.19 85 ILE A O 1
ATOM 707 N N . LYS A 1 86 ? -10.577 1.563 6.134 1.00 94.62 86 LYS A N 1
ATOM 708 C CA . LYS A 1 86 ? -10.382 1.562 4.678 1.00 94.62 86 LYS A CA 1
ATOM 709 C C . LYS A 1 86 ? -10.340 2.979 4.114 1.00 94.62 86 LYS A C 1
ATOM 711 O O . LYS A 1 86 ? -9.411 3.295 3.377 1.00 94.62 86 LYS A O 1
ATOM 716 N N . SER A 1 87 ? -11.304 3.822 4.484 1.00 94.62 87 SER A N 1
ATOM 717 C CA . SER A 1 87 ? -11.392 5.206 4.011 1.00 94.62 87 SER A CA 1
ATOM 718 C C . SER A 1 87 ? -10.148 6.014 4.395 1.00 94.62 87 SER A C 1
ATOM 720 O O . SER A 1 87 ? -9.536 6.642 3.534 1.00 94.62 87 SER A O 1
ATOM 722 N N . GLU A 1 88 ? -9.728 5.975 5.661 1.00 94.81 88 GLU A N 1
ATOM 723 C CA . GLU A 1 88 ? -8.545 6.718 6.116 1.00 94.81 88 GLU A CA 1
ATOM 724 C C . GLU A 1 88 ? -7.248 6.167 5.522 1.00 94.81 88 GLU A C 1
ATOM 726 O O . GLU A 1 88 ? -6.419 6.938 5.039 1.00 94.81 88 GLU A O 1
ATOM 731 N N . SER A 1 89 ? -7.089 4.841 5.453 1.00 94.06 89 SER A N 1
ATOM 732 C CA . SER A 1 89 ? -5.920 4.238 4.795 1.00 94.06 89 SER A CA 1
ATOM 733 C C . SER A 1 89 ? -5.831 4.651 3.326 1.00 94.06 89 SER A C 1
ATOM 735 O O . SER A 1 89 ? -4.743 4.933 2.831 1.00 94.06 89 SER A O 1
ATOM 737 N N . GLN A 1 90 ? -6.971 4.727 2.634 1.00 94.25 90 GLN A N 1
ATOM 738 C CA . GLN A 1 90 ? -7.029 5.143 1.237 1.00 94.25 90 GLN A CA 1
ATOM 739 C C . GLN A 1 90 ? -6.680 6.627 1.064 1.00 94.25 90 GLN A C 1
ATOM 741 O O . GLN A 1 90 ? -5.914 6.959 0.162 1.00 94.25 90 GLN A O 1
ATOM 746 N N . LYS A 1 91 ? -7.171 7.519 1.934 1.00 95.00 91 LYS A N 1
ATOM 747 C CA . LYS A 1 91 ? -6.784 8.944 1.920 1.00 95.00 91 LYS A CA 1
ATOM 748 C C . LYS A 1 91 ? -5.279 9.122 2.112 1.00 95.00 91 LYS A C 1
ATOM 750 O O . LYS A 1 91 ? -4.654 9.893 1.392 1.00 95.00 91 LYS A O 1
ATOM 755 N N . ILE A 1 92 ? -4.700 8.376 3.050 1.00 94.62 92 ILE A N 1
ATOM 756 C CA . ILE A 1 92 ? -3.260 8.385 3.311 1.00 94.62 92 ILE A CA 1
ATOM 757 C C . ILE A 1 92 ? -2.483 7.902 2.084 1.00 94.62 92 ILE A C 1
ATOM 759 O O . ILE A 1 92 ? -1.529 8.561 1.676 1.00 94.62 92 ILE A O 1
ATOM 763 N N . LEU A 1 93 ? -2.905 6.798 1.460 1.00 92.62 93 LEU A N 1
ATOM 764 C CA . LEU A 1 93 ? -2.271 6.283 0.242 1.00 92.62 93 LEU A CA 1
ATOM 765 C C . LEU A 1 93 ? -2.327 7.295 -0.908 1.00 92.62 93 LEU A C 1
ATOM 767 O O . LEU A 1 93 ? -1.323 7.490 -1.583 1.00 92.62 93 LEU A O 1
ATOM 771 N N . HIS A 1 94 ? -3.455 7.987 -1.087 1.00 93.38 94 HIS A N 1
ATOM 772 C CA . HIS A 1 94 ? -3.593 9.053 -2.090 1.00 93.38 94 HIS A CA 1
ATOM 773 C C . HIS A 1 94 ? -2.743 10.291 -1.791 1.00 93.38 94 HIS A C 1
ATOM 775 O O . HIS A 1 94 ? -2.463 11.067 -2.699 1.00 93.38 94 HIS A O 1
ATOM 781 N N . SER A 1 95 ? -2.322 10.490 -0.539 1.00 94.38 95 SER A N 1
ATOM 782 C CA . SER A 1 95 ? -1.405 11.579 -0.178 1.00 94.38 95 SER A CA 1
ATOM 783 C C . SER A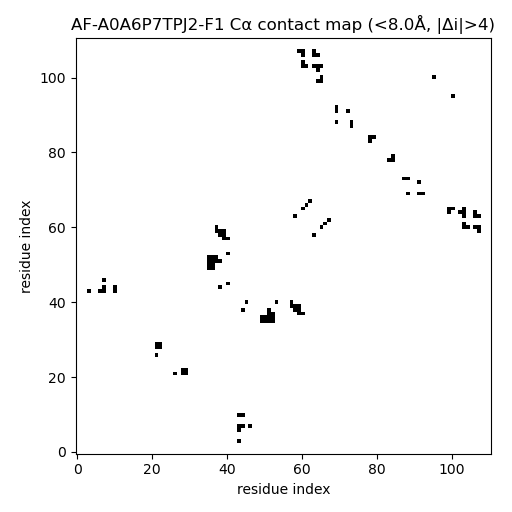 1 95 ? 0.051 11.297 -0.564 1.00 94.38 95 SER A C 1
ATOM 785 O O . SER A 1 95 ? 0.883 12.205 -0.521 1.00 94.38 95 SER A O 1
ATOM 787 N N . PHE A 1 96 ? 0.387 10.047 -0.901 1.00 94.00 96 PHE A N 1
ATOM 788 C CA . PHE A 1 96 ? 1.745 9.682 -1.284 1.00 94.00 96 PHE A CA 1
ATOM 789 C C . PHE A 1 96 ? 2.054 10.114 -2.709 1.00 94.00 96 PHE A C 1
ATOM 791 O O . PHE A 1 96 ? 1.228 10.046 -3.615 1.00 94.00 96 PHE A O 1
ATOM 798 N N . THR A 1 97 ? 3.294 10.542 -2.898 1.00 94.25 97 THR A N 1
ATOM 799 C CA . THR A 1 97 ? 3.812 10.982 -4.193 1.00 94.25 97 THR A CA 1
ATOM 800 C C . THR A 1 97 ? 4.696 9.906 -4.804 1.00 94.25 97 THR A C 1
ATOM 802 O O . THR A 1 97 ? 5.169 9.007 -4.111 1.00 94.25 97 THR A O 1
ATOM 805 N N . GLU A 1 98 ? 5.005 10.021 -6.096 1.00 91.50 98 GLU A N 1
ATOM 806 C CA . GLU A 1 98 ? 5.955 9.124 -6.770 1.00 91.50 98 GLU A CA 1
ATOM 807 C C . GLU A 1 98 ? 7.313 9.044 -6.039 1.00 91.50 98 GLU A C 1
ATOM 809 O O . GLU A 1 98 ? 7.940 7.984 -5.984 1.00 91.50 98 GLU A O 1
ATOM 814 N N . ILE A 1 99 ? 7.748 10.151 -5.423 1.00 93.06 99 ILE A N 1
ATOM 815 C CA . ILE A 1 99 ? 8.995 10.228 -4.652 1.00 93.06 99 ILE A CA 1
ATOM 816 C C . ILE A 1 99 ? 8.973 9.235 -3.485 1.00 93.06 99 ILE A C 1
ATOM 818 O O . ILE A 1 99 ? 9.974 8.567 -3.241 1.00 93.06 99 ILE A O 1
ATOM 822 N N . ASP A 1 100 ? 7.837 9.073 -2.808 1.00 92.62 100 ASP A N 1
ATOM 823 C CA . ASP A 1 100 ? 7.713 8.146 -1.680 1.00 92.62 100 ASP A CA 1
ATOM 824 C C . ASP A 1 100 ? 7.934 6.691 -2.116 1.00 92.62 100 ASP A C 1
ATOM 826 O O . ASP A 1 100 ? 8.654 5.932 -1.463 1.00 92.62 100 ASP A O 1
ATOM 830 N N . PHE A 1 101 ? 7.396 6.307 -3.275 1.00 89.94 101 PHE A N 1
ATOM 831 C CA . PHE A 1 101 ? 7.600 4.971 -3.841 1.00 89.94 101 PHE A CA 1
ATOM 832 C C . PHE A 1 101 ? 9.053 4.752 -4.301 1.00 89.94 101 PHE A C 1
ATOM 834 O O . PHE A 1 101 ? 9.628 3.678 -4.080 1.00 89.94 101 PHE A O 1
ATOM 841 N N . LYS A 1 102 ? 9.686 5.781 -4.884 1.00 90.62 102 LYS A N 1
ATOM 842 C CA . LYS A 1 102 ? 11.105 5.742 -5.286 1.00 90.62 102 LYS A CA 1
ATOM 843 C C . LYS A 1 102 ? 12.037 5.605 -4.083 1.00 90.62 102 LYS A C 1
ATOM 845 O O . LYS A 1 102 ? 12.933 4.762 -4.113 1.00 90.62 102 LYS A O 1
ATOM 850 N N . VAL A 1 103 ? 11.798 6.367 -3.014 1.00 90.94 103 VAL A N 1
ATOM 851 C CA . VAL A 1 103 ? 12.579 6.298 -1.768 1.00 90.94 103 VAL A CA 1
ATOM 852 C C . VAL A 1 103 ? 12.466 4.916 -1.132 1.00 90.94 103 VAL A C 1
ATOM 854 O O . VAL A 1 103 ? 13.481 4.361 -0.718 1.00 90.94 103 VAL A O 1
ATOM 857 N N . GLY A 1 104 ? 11.267 4.325 -1.090 1.00 88.12 104 GLY A N 1
ATOM 858 C CA . GLY A 1 104 ? 11.091 2.957 -0.593 1.00 88.12 104 GLY A CA 1
ATOM 859 C C . GLY A 1 104 ? 11.913 1.938 -1.385 1.00 88.12 104 GLY A C 1
ATOM 860 O O . GLY A 1 104 ? 12.634 1.131 -0.800 1.00 88.12 104 GLY A O 1
ATOM 861 N N . SER A 1 105 ? 11.874 2.039 -2.715 1.00 85.75 105 SER A N 1
ATOM 862 C CA . SER A 1 105 ? 12.642 1.166 -3.612 1.00 85.75 105 SER A CA 1
ATOM 863 C C . SER A 1 105 ? 14.157 1.339 -3.445 1.00 85.75 105 SER A C 1
ATOM 865 O O . SER A 1 105 ? 14.898 0.361 -3.471 1.00 85.75 105 SER A O 1
ATOM 867 N N . GLN A 1 106 ? 14.634 2.573 -3.261 1.00 88.94 106 GLN A N 1
ATOM 868 C CA . GLN A 1 106 ? 16.052 2.860 -3.039 1.00 88.94 106 GLN A CA 1
ATOM 869 C C . GLN A 1 106 ? 16.537 2.349 -1.680 1.00 88.94 106 GLN A C 1
ATOM 871 O O . GLN A 1 106 ? 17.537 1.641 -1.630 1.00 88.94 106 GLN A O 1
ATOM 876 N N . LYS A 1 107 ? 15.803 2.639 -0.600 1.00 85.69 107 LYS A N 1
ATOM 877 C CA . LYS A 1 107 ? 16.134 2.164 0.753 1.00 85.69 107 LYS A CA 1
ATOM 878 C C . LYS A 1 107 ? 16.201 0.648 0.846 1.00 85.69 107 LYS A C 1
ATOM 880 O O . LYS A 1 107 ? 16.933 0.125 1.675 1.00 85.69 107 LYS A O 1
ATOM 885 N N . TRP A 1 108 ? 15.400 -0.044 0.042 1.00 83.06 108 TRP A N 1
ATOM 886 C CA . TRP A 1 108 ? 15.486 -1.489 -0.083 1.00 83.06 108 TRP A CA 1
ATOM 887 C C . TRP A 1 108 ? 16.773 -1.925 -0.800 1.00 83.06 108 TRP A C 1
ATOM 889 O O . TRP A 1 108 ? 17.459 -2.794 -0.286 1.00 83.06 108 TRP A O 1
ATOM 899 N N . ARG A 1 109 ? 17.148 -1.292 -1.923 1.00 81.75 109 ARG A N 1
ATOM 900 C CA . ARG A 1 109 ? 18.394 -1.618 -2.653 1.00 81.75 109 ARG A CA 1
ATOM 901 C C . ARG A 1 109 ? 19.678 -1.356 -1.861 1.00 81.75 109 ARG A C 1
ATOM 903 O O . ARG A 1 109 ? 20.693 -1.969 -2.155 1.00 81.75 109 ARG A O 1
ATOM 910 N N . GLU A 1 110 ? 19.658 -0.395 -0.943 1.00 84.19 110 GLU A N 1
ATOM 911 C CA . GLU A 1 110 ? 20.811 -0.025 -0.107 1.00 84.19 110 GLU A CA 1
ATOM 912 C C . GLU A 1 110 ? 21.031 -0.969 1.089 1.00 84.19 110 GLU A C 1
ATOM 914 O O . GLU A 1 110 ? 21.990 -0.783 1.839 1.00 84.19 110 GLU A O 1
ATOM 919 N N . ARG A 1 111 ? 20.145 -1.948 1.292 1.00 73.81 111 ARG A N 1
ATOM 920 C CA . ARG A 1 111 ? 20.280 -2.982 2.322 1.00 73.81 111 ARG A CA 1
ATOM 921 C C . ARG A 1 111 ? 20.944 -4.233 1.776 1.00 73.81 111 ARG A C 1
ATOM 923 O O . ARG A 1 111 ? 21.678 -4.853 2.573 1.00 73.81 111 ARG A O 1
#